Protein AF-W1X5E8-F1 (afdb_monomer_lite)

Sequence (67 aa):
DRVAFLNYEQKLRNIPLLLLDDFGAEYSKSDWVHTKVESIIIGRYHDMKPVILTTNYNNDQTKDHYS

Organism: NCBI:txid408170

pLDDT: mean 87.18, std 10.45, range [55.59, 97.44]

Foldseek 3Di:
DVVVVVVVLVCLLDPQEEEAEAPPPCVPPDPVVVVSVVVSVVSCVVVVGYYHYYHPDDPVRCVVVPD

InterPro domains:
  IPR027417 P-loop containing nucleoside triphosphate hydrolase [G3DSA:3.40.50.300] (3-67)

Radius of gyration: 12.92 Å; chains: 1; bounding box: 27×25×34 Å

Structure (mmCIF, N/CA/C/O backbone):
data_AF-W1X5E8-F1
#
_entry.id   AF-W1X5E8-F1
#
loop_
_atom_site.group_PDB
_atom_site.id
_atom_site.type_symbol
_atom_site.label_atom_id
_atom_site.label_alt_id
_atom_site.label_comp_id
_atom_site.label_asym_id
_atom_site.label_entity_id
_atom_site.label_seq_id
_atom_site.pdbx_PDB_ins_code
_atom_site.Cartn_x
_atom_site.Cartn_y
_atom_site.Cartn_z
_atom_site.occupancy
_atom_site.B_iso_or_equiv
_atom_site.auth_seq_id
_atom_site.auth_comp_id
_atom_site.auth_asym_id
_atom_site.auth_atom_id
_atom_site.pdbx_PDB_model_num
ATOM 1 N N . ASP A 1 1 ? 12.102 12.919 12.279 1.00 80.00 1 ASP A N 1
ATOM 2 C CA . ASP A 1 1 ? 11.389 12.711 13.552 1.00 80.00 1 ASP A CA 1
ATOM 3 C C . ASP A 1 1 ? 10.561 11.427 13.463 1.00 80.00 1 ASP A C 1
ATOM 5 O O . ASP A 1 1 ? 9.723 11.310 12.573 1.00 80.00 1 ASP A O 1
ATOM 9 N N . ARG A 1 2 ? 10.854 10.426 14.302 1.00 83.44 2 ARG A N 1
ATOM 10 C CA . ARG A 1 2 ? 10.264 9.072 14.222 1.00 83.44 2 ARG A CA 1
ATOM 11 C C . ARG A 1 2 ? 8.769 9.068 14.557 1.00 83.44 2 ARG A C 1
ATOM 13 O O . ARG A 1 2 ? 8.028 8.259 14.007 1.00 83.44 2 ARG A O 1
ATOM 20 N N . VAL A 1 3 ? 8.324 9.983 15.418 1.00 89.25 3 VAL A N 1
ATOM 21 C CA . VAL A 1 3 ? 6.917 10.087 15.837 1.00 89.25 3 VAL A CA 1
ATOM 22 C C . VAL A 1 3 ? 6.045 10.586 14.686 1.00 89.25 3 VAL A C 1
ATOM 24 O O . VAL A 1 3 ? 4.999 10.005 14.404 1.00 89.25 3 VAL A O 1
ATOM 27 N N . ALA A 1 4 ? 6.508 11.607 13.959 1.00 88.50 4 ALA A N 1
ATOM 28 C CA . ALA A 1 4 ? 5.802 12.133 12.791 1.00 88.50 4 ALA A CA 1
ATOM 29 C C . ALA A 1 4 ? 5.601 11.062 11.703 1.00 88.50 4 ALA A C 1
ATOM 31 O O . ALA A 1 4 ? 4.515 10.959 11.134 1.00 88.50 4 ALA A O 1
ATOM 32 N N . PHE A 1 5 ? 6.617 10.225 11.464 1.00 86.56 5 PHE A N 1
ATOM 33 C CA . PHE A 1 5 ? 6.533 9.111 10.516 1.00 86.56 5 PHE A CA 1
ATOM 34 C C . PHE A 1 5 ? 5.478 8.072 10.926 1.00 86.56 5 PHE A C 1
ATOM 36 O O . PHE A 1 5 ? 4.648 7.686 10.106 1.00 86.56 5 PHE A O 1
ATOM 43 N N . LEU A 1 6 ? 5.467 7.658 12.199 1.00 89.75 6 LEU A N 1
ATOM 44 C CA . LEU A 1 6 ? 4.483 6.697 12.713 1.00 89.75 6 LEU A CA 1
ATOM 45 C C . LEU A 1 6 ? 3.050 7.234 12.612 1.00 89.75 6 LEU A C 1
ATOM 47 O O . LEU A 1 6 ? 2.149 6.513 12.188 1.00 89.75 6 LEU A O 1
ATOM 51 N N . ASN A 1 7 ? 2.841 8.509 12.941 1.00 93.12 7 ASN A N 1
ATOM 52 C CA . ASN A 1 7 ? 1.532 9.150 12.815 1.00 93.12 7 ASN A CA 1
ATOM 53 C C . ASN A 1 7 ? 1.073 9.220 11.352 1.00 93.12 7 ASN A C 1
ATOM 55 O O . ASN A 1 7 ? -0.098 8.983 11.052 1.00 93.12 7 ASN A O 1
ATOM 59 N N . TYR A 1 8 ? 1.991 9.523 10.430 1.00 91.38 8 TYR A N 1
ATOM 60 C CA . TYR A 1 8 ? 1.688 9.551 9.003 1.00 91.38 8 TYR A CA 1
ATOM 61 C C . TYR A 1 8 ? 1.306 8.164 8.476 1.00 91.38 8 TYR A C 1
ATOM 63 O O . TYR A 1 8 ? 0.307 8.022 7.775 1.00 91.38 8 TYR A O 1
ATOM 71 N N . GLU A 1 9 ? 2.025 7.119 8.881 1.00 90.50 9 GLU A N 1
ATOM 72 C CA . GLU A 1 9 ? 1.669 5.743 8.535 1.00 90.50 9 GLU A CA 1
ATOM 73 C C . GLU A 1 9 ? 0.288 5.350 9.079 1.00 90.50 9 GLU A C 1
ATOM 75 O O . GLU A 1 9 ? -0.538 4.805 8.343 1.00 90.50 9 GLU A O 1
ATOM 80 N N . GLN A 1 10 ? 0.005 5.644 10.352 1.00 93.12 10 GLN A N 1
ATOM 81 C CA . GLN A 1 10 ? -1.311 5.378 10.937 1.00 93.12 10 GLN A CA 1
ATOM 82 C C . GLN A 1 10 ? -2.420 6.101 10.173 1.00 93.12 10 GLN A C 1
ATOM 84 O O . GLN A 1 10 ? -3.496 5.535 9.978 1.00 93.12 10 GLN A O 1
ATOM 89 N N . LYS A 1 11 ? -2.158 7.320 9.691 1.00 94.81 11 LYS A N 1
ATOM 90 C CA . LYS A 1 11 ? -3.085 8.042 8.821 1.00 94.81 11 LYS A CA 1
ATOM 91 C C . LYS A 1 11 ? -3.322 7.276 7.517 1.00 94.81 11 LYS A C 1
ATOM 93 O O . LYS A 1 11 ? -4.477 7.012 7.198 1.00 94.81 11 LYS A O 1
ATOM 98 N N . LEU A 1 12 ? -2.277 6.854 6.802 1.00 95.31 12 LEU A N 1
ATOM 99 C CA . LEU A 1 12 ? -2.418 6.099 5.544 1.00 95.31 12 LEU A CA 1
ATOM 100 C C . LEU A 1 12 ? -3.213 4.797 5.720 1.00 95.31 12 LEU A C 1
ATOM 102 O O . LEU A 1 12 ? -4.056 4.458 4.888 1.00 95.31 12 LEU A O 1
ATOM 106 N N . ARG A 1 13 ? -3.016 4.093 6.837 1.00 94.81 13 ARG A N 1
ATOM 107 C CA . ARG A 1 13 ? -3.793 2.889 7.167 1.00 94.81 13 ARG A CA 1
ATOM 108 C C . ARG A 1 13 ? -5.263 3.190 7.452 1.00 94.81 13 ARG A C 1
ATOM 110 O O . ARG A 1 13 ? -6.113 2.353 7.179 1.00 94.81 13 ARG A O 1
ATOM 117 N N . ASN A 1 14 ? -5.583 4.376 7.973 1.00 94.88 14 ASN A N 1
ATOM 118 C CA . ASN A 1 14 ? -6.910 4.657 8.519 1.00 94.88 14 ASN A CA 1
ATOM 119 C C . ASN A 1 14 ? -7.794 5.612 7.721 1.00 94.88 14 ASN A C 1
ATOM 121 O O . ASN A 1 14 ? -8.995 5.638 7.987 1.00 94.88 14 ASN A O 1
ATOM 125 N N . ILE A 1 15 ? -7.262 6.345 6.740 1.00 96.56 15 ILE A N 1
ATOM 126 C CA . ILE A 1 15 ? -8.088 7.208 5.885 1.00 96.56 15 ILE A CA 1
ATOM 127 C C . ILE A 1 15 ? -9.180 6.406 5.149 1.00 96.56 15 ILE A C 1
ATOM 129 O O . ILE A 1 15 ? -8.932 5.251 4.782 1.00 96.56 15 ILE A O 1
ATOM 133 N N . PRO A 1 16 ? -10.360 7.002 4.884 1.00 96.50 16 PRO A N 1
ATOM 134 C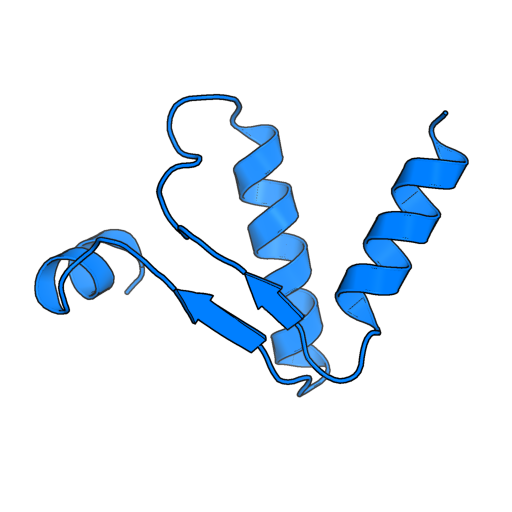 CA . PRO A 1 16 ? -11.476 6.301 4.248 1.00 96.50 16 PRO A CA 1
ATOM 135 C C . PRO A 1 16 ? -11.136 5.723 2.875 1.00 96.50 16 PRO A C 1
ATOM 137 O O . PRO A 1 16 ? -11.547 4.613 2.577 1.00 96.50 16 PRO A O 1
ATOM 140 N N . LEU A 1 17 ? -10.337 6.434 2.076 1.00 96.75 17 LEU A N 1
ATOM 141 C CA . LEU A 1 17 ? -9.876 6.015 0.754 1.00 96.75 17 LEU A CA 1
ATOM 142 C C . LEU A 1 17 ? -8.409 6.405 0.587 1.00 96.75 17 LEU A C 1
ATOM 144 O O . LEU A 1 17 ? -8.041 7.538 0.894 1.00 96.75 17 LEU A O 1
ATOM 148 N N . LEU A 1 18 ? -7.593 5.473 0.098 1.00 97.12 18 LEU A N 1
ATOM 149 C CA . LEU A 1 18 ? -6.192 5.707 -0.242 1.00 97.12 18 LEU A CA 1
ATOM 150 C C . LEU A 1 18 ? -6.016 5.560 -1.756 1.00 97.12 18 LEU A C 1
ATOM 152 O O . LEU A 1 18 ? -6.339 4.508 -2.299 1.00 97.12 18 LEU A O 1
ATOM 156 N N . LEU A 1 19 ? -5.508 6.603 -2.411 1.00 95.75 19 LEU A N 1
ATOM 157 C CA . LEU A 1 19 ? -5.060 6.570 -3.802 1.00 95.75 19 LEU A CA 1
ATOM 158 C C . LEU A 1 19 ? -3.529 6.557 -3.802 1.00 95.75 19 LEU A C 1
ATOM 160 O O . LEU A 1 19 ? -2.925 7.491 -3.272 1.00 95.75 19 LEU A O 1
ATOM 164 N N . LEU A 1 20 ? -2.926 5.510 -4.359 1.00 91.88 20 LEU A N 1
ATOM 165 C CA . LEU A 1 20 ? -1.487 5.435 -4.606 1.00 91.88 20 LEU A CA 1
ATOM 166 C C . LEU A 1 20 ? -1.248 5.554 -6.108 1.00 91.88 20 LEU A C 1
ATOM 168 O O . LEU A 1 20 ? -1.816 4.787 -6.887 1.00 91.88 20 LEU A O 1
ATOM 172 N N . ASP A 1 21 ? -0.443 6.540 -6.484 1.00 90.69 21 ASP A N 1
ATOM 173 C CA . ASP A 1 21 ? -0.087 6.805 -7.873 1.00 90.69 21 ASP A CA 1
ATOM 174 C C . ASP A 1 21 ? 1.239 6.120 -8.239 1.00 90.69 21 ASP A C 1
ATOM 176 O O . ASP A 1 21 ? 2.105 5.978 -7.376 1.00 90.69 21 ASP A O 1
ATOM 180 N N . ASP A 1 22 ? 1.394 5.722 -9.501 1.00 87.12 22 ASP A N 1
ATOM 181 C CA . ASP A 1 22 ? 2.625 5.162 -10.084 1.00 87.12 22 ASP A CA 1
ATOM 182 C C . ASP A 1 22 ? 3.195 3.939 -9.332 1.00 87.12 22 ASP A C 1
ATOM 184 O O . ASP A 1 22 ? 4.400 3.788 -9.102 1.00 87.12 22 ASP A O 1
ATOM 188 N N . PHE A 1 23 ? 2.300 3.033 -8.933 1.00 86.19 23 PHE A N 1
ATOM 189 C CA . PHE A 1 23 ? 2.655 1.786 -8.271 1.00 86.19 23 PHE A CA 1
ATOM 190 C C . PHE A 1 23 ? 3.542 0.935 -9.188 1.00 86.19 23 PHE A C 1
ATOM 192 O O . PHE A 1 23 ? 3.155 0.566 -10.301 1.00 86.19 23 PHE A O 1
ATOM 199 N N . GLY A 1 24 ? 4.752 0.650 -8.709 1.00 77.19 24 GLY A N 1
ATOM 200 C CA . GLY A 1 24 ? 5.792 -0.046 -9.463 1.00 77.19 24 GLY A CA 1
ATOM 201 C C . GLY A 1 24 ? 6.939 0.839 -9.961 1.00 77.19 24 GLY A C 1
ATOM 202 O O . GLY A 1 24 ? 7.947 0.308 -10.410 1.00 77.19 24 GLY A O 1
ATOM 203 N N . ALA A 1 25 ? 6.891 2.166 -9.809 1.00 68.19 25 ALA A N 1
ATOM 204 C CA . ALA A 1 25 ? 8.066 3.014 -10.067 1.00 68.19 25 ALA A CA 1
ATOM 205 C C . ALA A 1 25 ? 9.124 2.964 -8.939 1.00 68.19 25 ALA A C 1
ATOM 207 O O . ALA A 1 25 ? 10.244 3.469 -9.075 1.00 68.19 25 ALA A O 1
ATOM 208 N N . GLU A 1 26 ? 8.782 2.344 -7.807 1.00 63.19 26 GLU A N 1
ATOM 209 C CA . GLU A 1 26 ? 9.550 2.384 -6.556 1.00 63.19 26 GLU A CA 1
ATOM 210 C C . GLU A 1 26 ? 10.722 1.382 -6.503 1.00 63.19 26 GLU A C 1
ATOM 212 O O . GLU A 1 26 ? 11.616 1.530 -5.665 1.00 63.19 26 GLU A O 1
ATOM 217 N N . TYR A 1 27 ? 10.777 0.415 -7.433 1.00 57.09 27 TYR A N 1
ATOM 218 C CA . TYR A 1 27 ? 11.733 -0.710 -7.434 1.00 57.09 27 TYR A CA 1
ATOM 219 C C . TYR A 1 27 ? 13.217 -0.329 -7.502 1.00 57.09 27 TYR A C 1
ATOM 221 O O . TYR A 1 27 ? 14.081 -1.177 -7.312 1.00 57.09 27 TYR A O 1
ATOM 229 N N . SER A 1 28 ? 13.540 0.937 -7.763 1.00 55.59 28 SER A N 1
ATOM 230 C CA . SER A 1 28 ? 14.920 1.391 -7.962 1.00 55.59 28 SER A CA 1
ATOM 231 C C . SER A 1 28 ? 15.549 2.110 -6.761 1.00 55.59 28 SER A C 1
ATOM 233 O O . SER A 1 28 ? 16.742 2.407 -6.813 1.00 55.59 28 SER A O 1
ATOM 235 N N . LYS A 1 29 ? 14.795 2.432 -5.692 1.00 58.19 29 LYS A N 1
ATOM 236 C CA . LYS A 1 29 ? 15.257 3.409 -4.677 1.00 58.19 29 LYS A CA 1
ATOM 237 C C . LYS A 1 29 ? 15.571 2.859 -3.278 1.00 58.19 29 LYS A C 1
ATOM 239 O O . LYS A 1 29 ? 16.457 3.417 -2.631 1.00 58.19 29 LYS A O 1
ATOM 244 N N . SER A 1 30 ? 14.891 1.822 -2.774 1.00 66.19 30 SER A N 1
ATOM 245 C CA . SER A 1 30 ? 15.235 1.187 -1.482 1.00 66.19 30 SER A CA 1
ATOM 246 C C . SER A 1 30 ? 14.341 -0.008 -1.137 1.00 66.19 30 SER A C 1
ATOM 248 O O . SER A 1 30 ? 13.120 0.142 -1.116 1.00 66.19 30 SER A O 1
ATOM 250 N 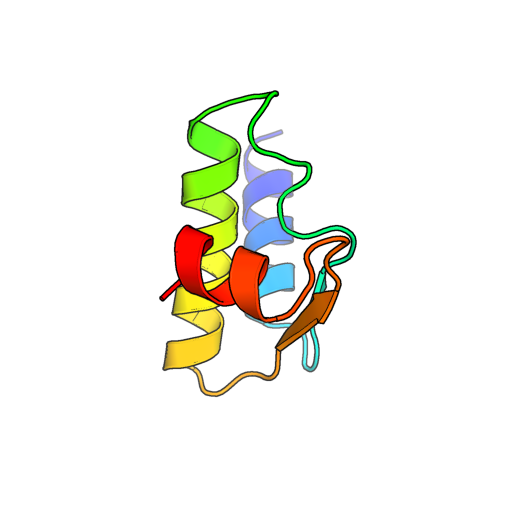N . ASP A 1 31 ? 14.933 -1.134 -0.729 1.00 69.31 31 ASP A N 1
ATOM 2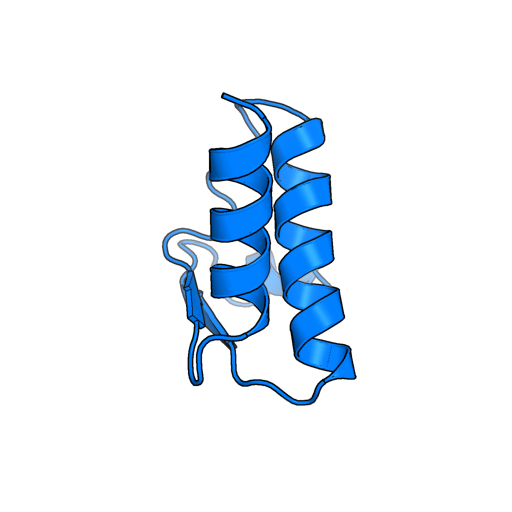51 C CA . ASP A 1 31 ? 14.203 -2.363 -0.361 1.00 69.31 31 ASP A CA 1
ATOM 252 C C . ASP A 1 31 ? 13.166 -2.149 0.758 1.00 69.31 31 ASP A C 1
ATOM 254 O O . ASP A 1 31 ? 12.084 -2.733 0.743 1.00 69.31 31 ASP A O 1
ATOM 258 N N . TRP A 1 32 ? 13.446 -1.262 1.722 1.00 79.69 32 TRP A N 1
ATOM 259 C CA . TRP A 1 32 ? 12.528 -1.011 2.842 1.00 79.69 32 TRP A CA 1
ATOM 260 C C . TRP A 1 32 ? 11.245 -0.279 2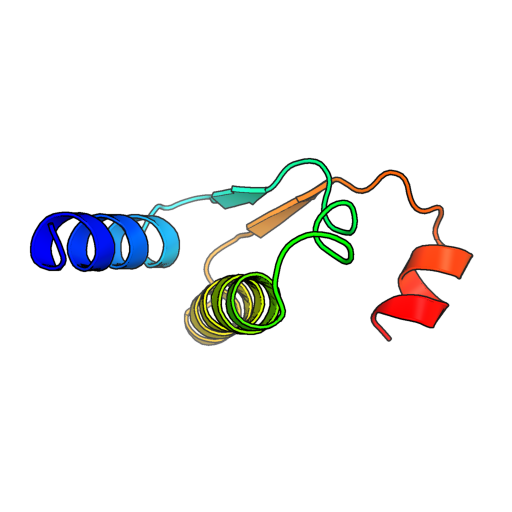.427 1.00 79.69 32 TRP A C 1
ATOM 262 O O . TRP A 1 32 ? 10.227 -0.404 3.114 1.00 79.69 32 TRP A O 1
ATOM 272 N N . VAL A 1 33 ? 11.285 0.497 1.335 1.00 80.62 33 VAL A N 1
ATOM 273 C CA . VAL A 1 33 ? 10.121 1.253 0.850 1.00 80.62 33 VAL A CA 1
ATOM 274 C C . VAL A 1 33 ? 9.055 0.272 0.371 1.00 80.62 33 VAL A C 1
ATOM 276 O O . VAL A 1 33 ? 7.901 0.389 0.781 1.00 80.62 33 VAL A O 1
ATOM 279 N N . HIS A 1 34 ? 9.464 -0.766 -0.365 1.00 80.69 34 HIS A N 1
ATOM 280 C CA . HIS A 1 34 ? 8.579 -1.826 -0.844 1.00 80.69 34 HIS A CA 1
ATOM 281 C C . HIS A 1 34 ? 7.849 -2.523 0.304 1.00 80.69 34 HIS A C 1
ATOM 283 O O . HIS A 1 34 ? 6.620 -2.486 0.376 1.00 80.69 34 HIS A O 1
ATOM 289 N N . THR A 1 35 ? 8.601 -3.048 1.279 1.00 85.94 35 THR A N 1
ATOM 290 C CA . THR A 1 35 ? 8.019 -3.731 2.445 1.00 85.94 35 THR A CA 1
ATOM 291 C C . THR A 1 35 ? 7.038 -2.833 3.199 1.00 85.94 35 THR A C 1
ATOM 293 O O . THR A 1 35 ? 6.047 -3.302 3.768 1.00 85.94 35 THR A O 1
ATOM 296 N N . LYS A 1 36 ? 7.286 -1.518 3.223 1.00 87.31 36 LYS A N 1
ATOM 297 C CA . LYS A 1 36 ? 6.409 -0.581 3.919 1.00 87.31 36 LYS A CA 1
ATOM 298 C C . LYS A 1 36 ? 5.102 -0.336 3.176 1.00 87.31 36 LYS A C 1
ATOM 300 O O . LYS A 1 36 ? 4.048 -0.364 3.816 1.00 87.31 36 LYS A O 1
ATOM 305 N N . VAL A 1 37 ? 5.168 -0.112 1.866 1.00 88.94 37 VAL A N 1
ATOM 306 C CA . VAL A 1 37 ? 3.987 0.068 1.012 1.00 88.94 37 VAL A CA 1
ATOM 307 C C . VAL A 1 37 ? 3.120 -1.191 1.047 1.00 88.94 37 VAL A C 1
ATOM 309 O O . VAL A 1 37 ? 1.926 -1.093 1.338 1.00 88.94 37 VAL A O 1
ATOM 312 N N . GLU A 1 38 ? 3.722 -2.375 0.904 1.00 88.50 38 GLU A N 1
ATOM 313 C CA . GLU A 1 38 ? 3.026 -3.660 1.047 1.00 88.50 38 GLU A CA 1
ATOM 314 C C . GLU A 1 38 ? 2.333 -3.786 2.405 1.00 88.50 38 GLU A C 1
ATOM 316 O O . GLU A 1 38 ? 1.154 -4.127 2.480 1.00 88.50 38 GLU A O 1
ATOM 321 N N . SER A 1 39 ? 3.024 -3.445 3.497 1.00 92.31 39 SER A N 1
ATOM 322 C CA . SER A 1 39 ? 2.446 -3.509 4.841 1.00 92.31 39 SER A CA 1
ATOM 323 C C . SER A 1 39 ? 1.216 -2.607 5.003 1.00 92.31 39 SER A C 1
ATOM 325 O O . SER A 1 39 ? 0.280 -2.968 5.726 1.00 92.31 39 SER A O 1
ATOM 327 N N . ILE A 1 40 ? 1.195 -1.436 4.354 1.00 93.69 40 ILE A N 1
ATOM 328 C CA . ILE A 1 40 ? 0.033 -0.536 4.349 1.00 93.69 40 ILE A CA 1
ATOM 329 C C . ILE A 1 40 ? -1.113 -1.159 3.546 1.00 93.69 40 ILE A C 1
ATOM 331 O O . ILE A 1 40 ? -2.236 -1.196 4.050 1.00 93.69 40 ILE A O 1
ATOM 335 N N . ILE A 1 41 ? -0.836 -1.672 2.343 1.00 93.62 41 ILE A N 1
ATOM 336 C CA . ILE A 1 41 ? -1.838 -2.299 1.465 1.00 93.62 41 ILE A CA 1
ATOM 337 C C . ILE A 1 41 ? -2.465 -3.521 2.148 1.00 93.62 41 ILE A C 1
ATOM 339 O O . ILE A 1 41 ? -3.687 -3.591 2.255 1.00 93.62 41 ILE A O 1
ATOM 343 N N . ILE A 1 42 ? -1.649 -4.427 2.694 1.00 93.94 42 ILE A N 1
ATOM 344 C CA . ILE A 1 42 ? -2.105 -5.627 3.414 1.00 93.94 42 ILE A CA 1
ATOM 345 C C . ILE A 1 42 ? -2.960 -5.246 4.626 1.00 93.94 42 ILE A C 1
ATOM 347 O O . ILE A 1 42 ? -4.028 -5.816 4.837 1.00 93.94 42 ILE A O 1
ATOM 351 N N . GLY A 1 43 ? -2.530 -4.251 5.410 1.00 95.88 43 GLY A N 1
ATOM 352 C CA . GLY A 1 43 ? -3.312 -3.783 6.556 1.00 95.88 43 GLY A CA 1
ATOM 353 C C . GLY A 1 43 ? -4.685 -3.248 6.145 1.00 95.88 43 GLY A C 1
ATOM 354 O O . GLY A 1 43 ? -5.689 -3.584 6.763 1.00 95.88 43 GLY A O 1
ATOM 355 N N . ARG A 1 44 ? -4.746 -2.465 5.062 1.00 97.06 44 ARG A N 1
ATOM 356 C CA . ARG A 1 44 ? -6.019 -1.960 4.529 1.00 97.06 44 ARG A CA 1
ATOM 357 C C . ARG A 1 44 ? -6.890 -3.074 3.958 1.00 97.06 44 ARG A C 1
ATOM 359 O O . ARG A 1 44 ? -8.099 -3.020 4.150 1.00 97.06 44 ARG A O 1
ATOM 366 N N . TYR A 1 45 ? -6.296 -4.077 3.312 1.00 95.38 45 TYR A N 1
ATOM 367 C CA . TYR A 1 45 ? -7.007 -5.261 2.831 1.00 95.38 45 TYR A CA 1
ATOM 368 C C . TYR A 1 45 ? -7.667 -6.028 3.986 1.00 95.38 45 TYR A C 1
ATOM 370 O O . TYR A 1 45 ? -8.864 -6.294 3.927 1.00 95.38 45 TYR A O 1
ATOM 378 N N . HIS A 1 46 ? -6.931 -6.302 5.069 1.00 96.38 46 HIS A N 1
ATOM 379 C CA . HIS A 1 46 ? -7.481 -6.971 6.256 1.00 96.38 46 HIS A CA 1
ATOM 380 C C . HIS A 1 46 ? -8.615 -6.176 6.915 1.00 96.38 46 HIS A C 1
ATOM 382 O O . HIS A 1 46 ? -9.611 -6.760 7.336 1.00 96.38 46 HIS A O 1
ATOM 388 N N . ASP A 1 47 ? -8.491 -4.849 6.959 1.00 97.00 47 ASP A N 1
ATOM 389 C CA . ASP A 1 47 ? -9.503 -3.960 7.536 1.00 97.00 47 ASP A CA 1
ATOM 390 C C . ASP A 1 47 ? -10.639 -3.611 6.553 1.00 97.00 47 ASP A C 1
ATOM 392 O O . ASP A 1 47 ? -11.480 -2.762 6.860 1.00 97.00 47 ASP A O 1
ATOM 396 N N . MET A 1 48 ? -10.666 -4.222 5.360 1.00 96.56 48 MET A N 1
ATOM 397 C CA . MET A 1 48 ? -11.645 -3.961 4.295 1.00 96.56 48 MET A CA 1
ATOM 398 C C . MET A 1 48 ? -11.742 -2.476 3.902 1.00 96.56 48 MET A C 1
ATOM 400 O O . MET A 1 48 ? -12.815 -1.959 3.578 1.00 96.56 48 MET A O 1
ATOM 404 N N . LYS A 1 49 ? -10.610 -1.763 3.925 1.00 97.44 49 LYS A N 1
ATOM 405 C CA . LYS A 1 49 ? -10.523 -0.347 3.556 1.00 97.44 49 LYS A CA 1
ATOM 406 C C . LYS A 1 49 ? -10.140 -0.193 2.085 1.00 97.44 49 LYS A C 1
ATOM 408 O O . LYS A 1 49 ? -9.151 -0.780 1.649 1.00 97.44 49 LYS A O 1
ATOM 413 N N . PRO A 1 50 ? -10.851 0.648 1.316 1.00 97.31 50 PRO A N 1
ATOM 414 C CA . PRO A 1 50 ? -10.634 0.747 -0.119 1.00 97.31 50 PRO A CA 1
ATOM 415 C C . PRO A 1 50 ? -9.275 1.376 -0.443 1.00 97.31 50 PRO A C 1
ATOM 417 O O . PRO A 1 50 ? -8.830 2.330 0.210 1.00 97.31 50 PRO A O 1
ATOM 420 N N . VAL A 1 51 ? -8.630 0.836 -1.473 1.00 96.44 51 VAL A N 1
ATOM 421 C CA . VAL A 1 51 ? -7.374 1.323 -2.050 1.00 96.44 51 VAL A CA 1
ATOM 422 C C . VAL A 1 51 ? -7.556 1.397 -3.562 1.00 96.44 51 VAL A C 1
ATOM 424 O O . VAL A 1 51 ? -8.076 0.462 -4.163 1.00 96.44 51 VAL A O 1
ATOM 427 N N . ILE A 1 52 ? -7.134 2.504 -4.164 1.00 95.94 52 ILE A N 1
ATOM 428 C CA . ILE A 1 52 ? -6.993 2.644 -5.613 1.00 95.94 52 ILE A CA 1
ATOM 429 C C . ILE A 1 52 ? -5.499 2.730 -5.900 1.00 95.94 52 ILE A C 1
ATOM 431 O O . ILE A 1 52 ? -4.801 3.537 -5.287 1.00 95.94 52 ILE A O 1
ATOM 435 N N . LEU A 1 53 ? -5.025 1.895 -6.818 1.00 92.44 53 LEU A N 1
ATOM 436 C CA . LEU A 1 53 ? -3.652 1.907 -7.311 1.00 92.44 53 LEU A CA 1
ATOM 437 C C . LEU A 1 53 ? -3.680 2.332 -8.778 1.00 92.44 53 LEU A C 1
ATOM 439 O O . LEU A 1 53 ? -4.510 1.833 -9.541 1.00 92.44 53 LEU A O 1
ATOM 443 N N . THR A 1 54 ? -2.784 3.228 -9.175 1.00 92.56 54 THR A N 1
ATOM 444 C CA . THR A 1 54 ? -2.472 3.468 -10.588 1.00 92.56 54 THR A CA 1
ATOM 445 C C . THR A 1 54 ? -1.108 2.854 -10.886 1.00 92.56 54 THR A C 1
ATOM 447 O O . THR A 1 54 ? -0.260 2.753 -10.004 1.00 92.56 54 THR A O 1
ATOM 450 N N . THR A 1 55 ? -0.894 2.400 -12.115 1.00 90.44 55 THR A N 1
ATOM 451 C CA . THR A 1 55 ? 0.399 1.880 -12.558 1.00 90.44 55 THR A CA 1
ATOM 452 C C . THR A 1 55 ? 0.572 2.159 -14.043 1.00 90.44 55 THR A C 1
ATOM 454 O O . THR A 1 55 ? -0.406 2.237 -14.788 1.00 90.44 55 THR A O 1
ATOM 457 N N . ASN A 1 56 ? 1.823 2.303 -14.468 1.00 90.50 56 ASN A N 1
ATOM 458 C CA . ASN A 1 56 ? 2.188 2.381 -15.879 1.00 90.50 56 ASN A CA 1
ATOM 459 C C . ASN A 1 56 ? 2.247 0.996 -16.549 1.00 90.50 56 ASN A C 1
ATOM 461 O O . ASN A 1 56 ? 2.412 0.906 -17.767 1.00 90.50 56 ASN A O 1
ATOM 465 N N . TYR A 1 57 ? 2.117 -0.083 -15.774 1.00 89.00 57 TYR A N 1
ATOM 466 C CA . TYR A 1 57 ? 2.051 -1.436 -16.303 1.00 89.00 57 TYR A CA 1
ATOM 467 C C . TYR A 1 57 ? 0.720 -1.714 -17.001 1.00 89.00 57 TYR A C 1
ATOM 469 O O . TYR A 1 57 ? -0.355 -1.331 -16.544 1.00 89.00 57 TYR A O 1
ATOM 477 N N . ASN A 1 58 ? 0.789 -2.444 -18.112 1.00 89.88 58 ASN A N 1
ATOM 478 C CA . ASN A 1 58 ? -0.396 -3.046 -18.709 1.00 89.88 58 ASN A CA 1
ATOM 479 C C . ASN A 1 58 ? -0.858 -4.277 -17.898 1.00 89.88 58 ASN A C 1
ATOM 481 O O . ASN A 1 58 ? -0.217 -4.689 -16.929 1.00 89.88 58 ASN A O 1
ATOM 485 N N . ASN A 1 59 ? -1.979 -4.884 -18.294 1.00 88.06 59 ASN A N 1
ATOM 486 C CA . ASN A 1 59 ? -2.569 -6.012 -17.565 1.00 88.06 59 ASN A CA 1
ATOM 487 C C . ASN A 1 59 ? -1.639 -7.229 -17.446 1.00 88.06 59 ASN A C 1
ATOM 489 O O . ASN A 1 59 ? -1.633 -7.879 -16.402 1.00 88.06 59 ASN A O 1
ATOM 493 N N . ASP A 1 60 ? -0.872 -7.544 -18.490 1.00 91.12 60 ASP A N 1
ATOM 494 C CA . ASP A 1 60 ? 0.020 -8.707 -18.490 1.00 91.12 60 ASP A CA 1
ATOM 495 C C . ASP A 1 60 ? 1.235 -8.448 -17.597 1.00 91.12 60 ASP A C 1
ATOM 497 O O . ASP A 1 60 ? 1.577 -9.283 -16.767 1.00 91.12 60 ASP A O 1
ATOM 501 N N . GLN A 1 61 ? 1.813 -7.248 -17.688 1.00 88.44 61 GLN A N 1
ATOM 502 C CA . GLN A 1 61 ? 2.900 -6.799 -16.814 1.00 88.44 61 GLN A CA 1
ATOM 503 C C . GLN A 1 61 ? 2.468 -6.762 -15.345 1.00 88.44 61 GLN A C 1
ATOM 505 O O . GLN A 1 61 ? 3.213 -7.180 -14.468 1.00 88.44 61 GLN A O 1
ATOM 510 N N . THR A 1 62 ? 1.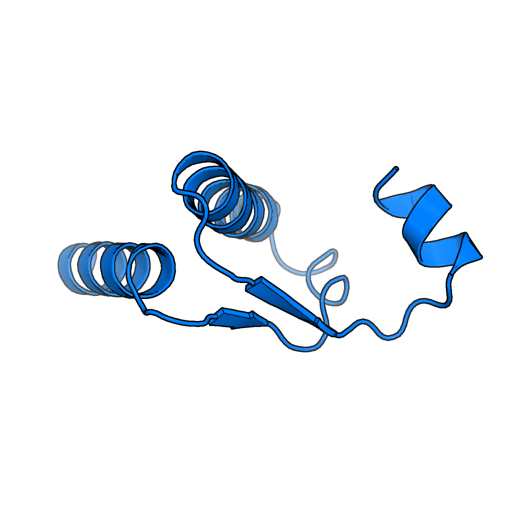244 -6.305 -15.074 1.00 85.25 62 THR A N 1
ATOM 511 C CA . THR A 1 62 ? 0.694 -6.264 -13.713 1.00 85.25 62 THR A CA 1
ATOM 512 C C . THR A 1 62 ? 0.552 -7.672 -13.139 1.00 85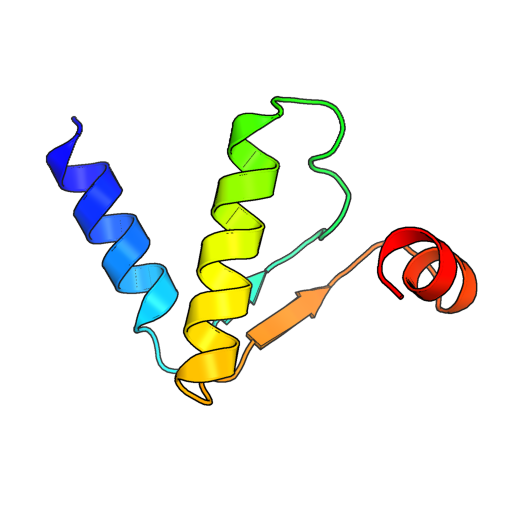.25 62 THR A C 1
ATOM 514 O O . THR A 1 62 ? 0.890 -7.896 -11.981 1.00 85.25 62 THR A O 1
ATOM 517 N N . LYS A 1 63 ? 0.082 -8.634 -13.943 1.00 85.44 63 LYS A N 1
ATOM 518 C CA . LYS A 1 63 ? -0.027 -10.034 -13.518 1.00 85.44 63 LYS A CA 1
ATOM 519 C C . LYS A 1 63 ? 1.334 -10.667 -13.274 1.00 85.44 63 LYS A C 1
ATOM 521 O O . LYS A 1 63 ? 1.519 -11.289 -12.242 1.00 85.44 63 LYS A O 1
ATOM 526 N N . ASP A 1 64 ? 2.277 -10.488 -14.190 1.00 86.56 64 ASP A N 1
ATOM 527 C CA . ASP A 1 64 ? 3.620 -11.062 -14.057 1.00 86.56 64 ASP A CA 1
ATOM 528 C C . ASP A 1 64 ? 4.350 -10.550 -12.803 1.00 86.56 64 ASP A C 1
ATOM 530 O O . ASP A 1 64 ? 5.080 -11.292 -12.155 1.00 86.56 64 ASP A O 1
ATOM 534 N N . HIS A 1 65 ? 4.118 -9.287 -12.432 1.00 78.19 65 HIS A N 1
ATOM 535 C CA . HIS A 1 65 ? 4.823 -8.648 -11.323 1.00 78.19 65 HIS A CA 1
ATOM 536 C C . HIS A 1 65 ? 4.136 -8.796 -9.956 1.00 78.19 65 HIS A C 1
ATOM 538 O O . HIS A 1 65 ? 4.806 -8.702 -8.928 1.00 78.19 65 HIS A O 1
ATOM 544 N N . TYR A 1 66 ? 2.811 -8.987 -9.930 1.00 75.69 66 TYR A N 1
ATOM 545 C CA . TYR A 1 66 ? 2.009 -8.921 -8.700 1.00 75.69 66 TYR A CA 1
ATOM 546 C C . TYR A 1 66 ? 0.986 -10.059 -8.516 1.00 75.69 66 TYR A C 1
ATOM 548 O O . TYR A 1 66 ? 0.208 -9.993 -7.561 1.00 75.69 66 TYR A O 1
ATOM 556 N N . SER A 1 67 ? 0.914 -11.060 -9.408 1.00 67.81 67 SER A N 1
ATOM 557 C CA . SER A 1 67 ? 0.032 -12.245 -9.263 1.00 67.81 67 SER A CA 1
ATOM 558 C C . SER A 1 67 ? 0.774 -13.524 -8.898 1.00 67.81 67 SER A C 1
ATOM 560 O O . SER A 1 67 ? 1.969 -13.649 -9.232 1.00 67.81 67 SER A O 1
#

Secondary structure (DSSP, 8-state):
-HHHHHHHHHHHHHSS-EEE-STTGGGGT-HHHHHHHHHHHHHHHHTT--EEE--S--HHHHHHHH-